Protein AF-A0A7V4PPR9-F1 (afdb_monomer_lite)

Structure (mmCIF, N/CA/C/O backbone):
data_AF-A0A7V4PPR9-F1
#
_entry.id   AF-A0A7V4PPR9-F1
#
loop_
_atom_site.group_PDB
_atom_site.id
_atom_site.type_symbol
_atom_site.label_atom_id
_atom_site.label_alt_id
_atom_site.label_comp_id
_atom_site.label_asym_id
_atom_site.label_entity_id
_atom_site.label_seq_id
_atom_site.pdbx_PDB_ins_code
_atom_site.Cartn_x
_atom_site.Cartn_y
_atom_site.Cartn_z
_atom_site.occupancy
_atom_site.B_iso_or_equiv
_atom_site.auth_seq_id
_atom_site.auth_comp_id
_atom_site.auth_asym_id
_atom_site.auth_atom_id
_atom_site.pdbx_PDB_model_num
ATOM 1 N N . PHE A 1 1 ? 12.546 0.020 -38.263 1.00 68.88 1 PHE A N 1
ATOM 2 C CA . PHE A 1 1 ? 13.107 -0.260 -36.925 1.00 68.88 1 PHE A CA 1
ATOM 3 C C . PHE A 1 1 ? 11.998 -0.100 -35.886 1.00 68.88 1 PHE A C 1
ATOM 5 O O . PHE A 1 1 ? 11.483 0.997 -35.743 1.00 68.88 1 PHE A O 1
ATOM 12 N N . GLY A 1 2 ? 11.545 -1.189 -35.253 1.00 90.38 2 GLY A N 1
ATOM 13 C CA . GLY A 1 2 ? 10.377 -1.233 -34.351 1.00 90.38 2 GLY A CA 1
ATOM 14 C C . GLY A 1 2 ? 10.698 -0.964 -32.877 1.00 90.38 2 GLY A C 1
ATOM 15 O O . GLY A 1 2 ? 10.243 -1.706 -32.011 1.00 90.38 2 GLY A O 1
ATOM 16 N N . ALA A 1 3 ? 11.521 0.044 -32.590 1.00 88.25 3 ALA A N 1
ATOM 17 C CA . ALA A 1 3 ? 11.860 0.403 -31.215 1.00 88.25 3 ALA A CA 1
ATOM 18 C C . ALA A 1 3 ? 10.653 1.039 -30.497 1.00 88.25 3 ALA A C 1
ATOM 20 O O . ALA A 1 3 ? 9.913 1.819 -31.097 1.00 88.25 3 ALA A O 1
ATOM 21 N N . LYS A 1 4 ? 10.465 0.713 -29.213 1.00 84.81 4 LYS A N 1
ATOM 22 C CA . LYS A 1 4 ? 9.447 1.306 -28.330 1.00 84.81 4 LYS A CA 1
ATOM 23 C C . LYS A 1 4 ? 10.104 1.755 -27.026 1.00 84.81 4 LYS A C 1
ATOM 25 O O . LYS A 1 4 ? 11.045 1.113 -26.565 1.00 84.81 4 LYS A O 1
ATOM 30 N N . GLY A 1 5 ? 9.603 2.841 -26.441 1.00 86.81 5 GLY A N 1
ATOM 31 C CA . GLY A 1 5 ? 10.014 3.285 -25.108 1.00 86.81 5 GLY A CA 1
ATOM 32 C C . GLY A 1 5 ? 9.603 2.276 -24.032 1.00 86.81 5 GLY A C 1
ATOM 33 O O . GLY A 1 5 ? 8.561 1.635 -24.153 1.00 86.81 5 GLY A O 1
ATOM 34 N N . PHE A 1 6 ? 10.433 2.124 -22.998 1.00 85.31 6 PHE A N 1
ATOM 35 C CA . PHE A 1 6 ? 10.231 1.141 -21.924 1.00 85.31 6 PHE A CA 1
ATOM 36 C C . PHE A 1 6 ? 10.214 1.774 -20.528 1.00 85.31 6 PHE A C 1
ATOM 38 O O . PHE A 1 6 ? 9.355 1.445 -19.717 1.00 85.31 6 PHE A O 1
ATOM 45 N N . ALA A 1 7 ? 11.142 2.694 -20.253 1.00 87.06 7 ALA A N 1
ATOM 46 C CA . ALA A 1 7 ? 11.441 3.140 -18.893 1.00 87.06 7 ALA A CA 1
ATOM 47 C C . ALA A 1 7 ? 10.238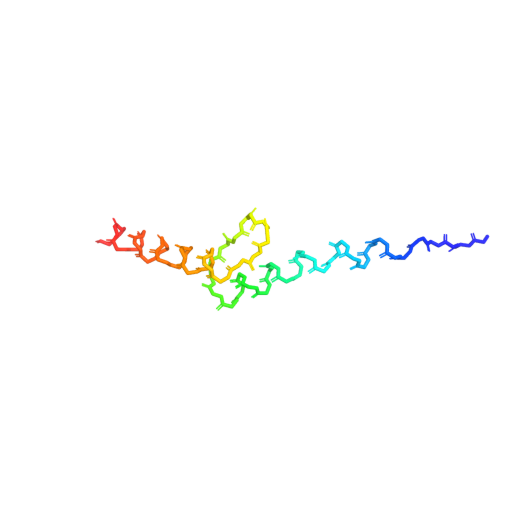 3.747 -18.151 1.00 87.06 7 ALA A C 1
ATOM 49 O O . ALA A 1 7 ? 9.969 3.366 -17.016 1.00 87.06 7 ALA A O 1
ATOM 50 N N . GLU A 1 8 ? 9.490 4.646 -18.794 1.00 88.81 8 GLU A N 1
ATOM 51 C CA . GLU A 1 8 ? 8.377 5.353 -18.147 1.00 88.81 8 GLU A CA 1
ATOM 52 C C . GLU A 1 8 ? 7.245 4.402 -17.742 1.00 88.81 8 GLU A C 1
ATOM 54 O O . GLU A 1 8 ? 6.765 4.459 -16.614 1.00 88.81 8 GLU A O 1
ATOM 59 N N . GLY A 1 9 ? 6.875 3.463 -18.619 1.00 86.19 9 GLY A N 1
ATOM 60 C CA . GLY A 1 9 ? 5.774 2.533 -18.360 1.00 86.19 9 GLY A CA 1
ATOM 61 C C . GLY A 1 9 ? 6.022 1.609 -17.166 1.00 86.19 9 GLY A C 1
ATOM 62 O O . GLY A 1 9 ? 5.080 1.270 -16.454 1.00 86.19 9 GLY A O 1
ATOM 63 N N . VAL A 1 10 ? 7.279 1.230 -16.914 1.00 85.44 10 VAL A N 1
ATOM 64 C CA . VAL A 1 10 ? 7.637 0.403 -15.750 1.00 85.44 10 VAL A CA 1
ATOM 65 C C . VAL A 1 10 ? 7.492 1.187 -14.453 1.00 85.44 10 VAL A C 1
ATOM 67 O O . VAL A 1 10 ? 6.958 0.652 -13.484 1.00 85.44 10 VAL A O 1
ATOM 70 N N . VAL A 1 11 ? 7.942 2.446 -14.437 1.00 88.81 11 VAL A N 1
ATOM 71 C CA . VAL A 1 11 ? 7.839 3.298 -13.248 1.00 88.81 11 VAL A CA 1
ATOM 72 C C . VAL A 1 11 ? 6.36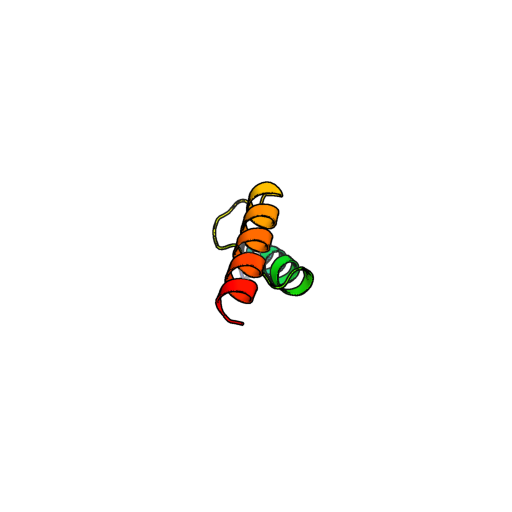9 3.552 -12.932 1.00 88.81 11 VAL A C 1
ATOM 74 O O . VAL A 1 11 ? 5.949 3.194 -11.842 1.00 88.81 11 VAL A O 1
ATOM 77 N N . THR A 1 12 ? 5.576 4.003 -13.912 1.00 90.31 12 THR A N 1
ATOM 78 C CA . THR A 1 12 ? 4.142 4.317 -13.740 1.00 90.31 12 THR A CA 1
ATOM 79 C C . THR A 1 12 ? 3.278 3.112 -13.346 1.00 90.31 12 THR A C 1
ATOM 81 O O . THR A 1 12 ? 2.179 3.272 -12.814 1.00 90.31 12 THR A O 1
ATOM 84 N N . ALA A 1 13 ? 3.721 1.886 -13.638 1.00 91.38 13 ALA A N 1
ATOM 85 C CA . ALA A 1 13 ? 3.002 0.679 -13.236 1.00 91.38 13 ALA A CA 1
ATOM 86 C C . ALA A 1 13 ? 3.231 0.312 -11.759 1.00 91.38 13 ALA A C 1
ATOM 88 O O . ALA A 1 13 ? 2.412 -0.403 -11.174 1.00 91.38 13 ALA A O 1
ATOM 89 N N . MET A 1 14 ? 4.320 0.788 -11.147 1.00 92.81 14 MET A N 1
ATOM 90 C CA . MET A 1 14 ? 4.716 0.404 -9.792 1.00 92.81 14 MET A CA 1
ATOM 91 C C . MET A 1 14 ? 3.793 1.008 -8.729 1.00 92.81 14 MET A C 1
ATOM 93 O O . MET A 1 14 ? 3.346 0.296 -7.825 1.00 92.81 14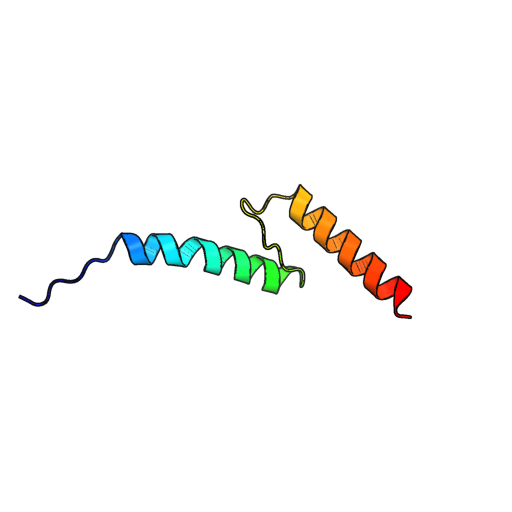 MET A O 1
ATOM 97 N N . GLU A 1 15 ? 3.459 2.297 -8.831 1.00 92.56 15 GLU A N 1
ATOM 98 C CA . GLU A 1 15 ? 2.623 2.978 -7.836 1.00 92.56 15 GLU A CA 1
ATOM 99 C C . GLU A 1 15 ? 1.216 2.360 -7.704 1.00 92.56 15 GLU A C 1
ATOM 101 O O . GLU A 1 15 ? 0.813 2.041 -6.576 1.00 92.56 15 GLU A O 1
ATOM 106 N N . PRO A 1 16 ? 0.452 2.117 -8.794 1.00 93.88 16 PRO A N 1
ATOM 107 C CA . PRO A 1 16 ? -0.856 1.478 -8.683 1.00 93.88 16 PRO A CA 1
ATOM 108 C C . PRO A 1 16 ? -0.766 0.006 -8.263 1.00 93.88 16 PRO A C 1
ATOM 110 O O . PRO A 1 16 ? -1.683 -0.479 -7.595 1.00 93.88 16 PRO A O 1
ATOM 113 N N . ALA A 1 17 ? 0.315 -0.710 -8.599 1.00 95.56 17 ALA A N 1
ATOM 114 C CA . ALA A 1 17 ? 0.516 -2.091 -8.157 1.00 95.56 17 ALA A CA 1
ATOM 115 C C . ALA A 1 17 ? 0.645 -2.175 -6.629 1.00 95.56 17 ALA A C 1
ATOM 117 O O . ALA A 1 17 ? -0.063 -2.962 -5.994 1.00 95.56 17 A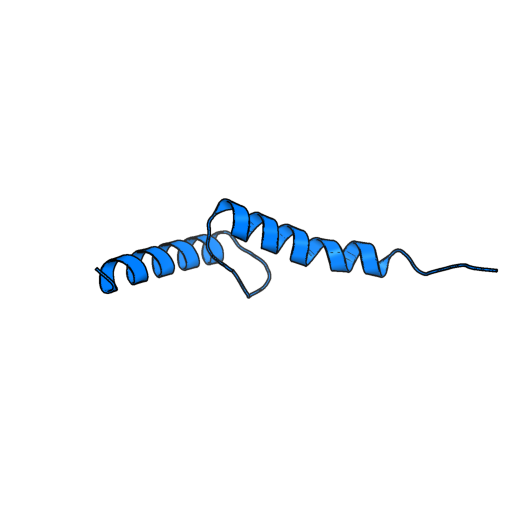LA A O 1
ATOM 118 N N . ILE A 1 18 ? 1.465 -1.307 -6.028 1.00 95.69 18 ILE A N 1
ATOM 119 C CA . ILE A 1 18 ? 1.618 -1.225 -4.569 1.00 95.69 18 ILE A CA 1
ATOM 120 C C . ILE A 1 18 ? 0.297 -0.801 -3.913 1.00 95.69 18 ILE A C 1
ATOM 122 O O . ILE A 1 18 ? -0.149 -1.438 -2.958 1.00 95.69 18 ILE A O 1
ATOM 126 N N . ALA A 1 19 ? -0.384 0.219 -4.445 1.00 96.62 19 ALA A N 1
ATOM 127 C CA . ALA A 1 19 ? -1.665 0.675 -3.898 1.00 96.62 19 ALA A CA 1
ATOM 128 C C . ALA A 1 19 ? -2.754 -0.418 -3.933 1.00 96.62 19 ALA A C 1
ATOM 130 O O . ALA A 1 19 ? -3.561 -0.532 -3.006 1.00 96.62 19 ALA A O 1
ATOM 131 N N . ASN A 1 20 ? -2.775 -1.240 -4.986 1.00 97.12 20 ASN A N 1
ATOM 132 C CA . ASN A 1 20 ? -3.680 -2.383 -5.090 1.00 97.12 20 ASN A CA 1
ATOM 133 C C . ASN A 1 20 ? -3.311 -3.512 -4.123 1.00 97.12 20 ASN A C 1
ATOM 135 O O . ASN A 1 20 ? -4.217 -4.102 -3.538 1.00 97.12 20 ASN A O 1
ATOM 139 N N . ALA A 1 21 ? -2.021 -3.784 -3.915 1.00 97.62 21 ALA A N 1
ATOM 140 C CA . ALA A 1 21 ? -1.565 -4.774 -2.941 1.00 97.62 21 ALA A CA 1
ATOM 141 C C . ALA A 1 21 ? -1.968 -4.388 -1.509 1.00 97.62 21 ALA A C 1
ATOM 143 O O . ALA A 1 21 ? -2.479 -5.226 -0.769 1.00 97.62 21 ALA A O 1
ATOM 144 N N . VAL A 1 22 ? -1.826 -3.109 -1.142 1.00 97.31 22 VAL A N 1
ATOM 145 C CA . VAL A 1 22 ? -2.303 -2.594 0.152 1.00 97.31 22 VAL A CA 1
ATOM 146 C C . VAL A 1 22 ? -3.813 -2.797 0.282 1.00 97.31 22 VAL A C 1
ATOM 148 O O . VAL A 1 22 ? -4.266 -3.379 1.262 1.00 97.31 22 VAL A O 1
ATOM 151 N N . TYR A 1 23 ? -4.597 -2.399 -0.726 1.00 97.50 23 TYR A N 1
ATOM 152 C CA . TYR A 1 23 ? -6.049 -2.612 -0.710 1.00 97.50 23 TYR A CA 1
ATOM 153 C C . TYR A 1 23 ? -6.427 -4.092 -0.552 1.00 97.50 23 TYR A C 1
ATOM 155 O O . TYR A 1 23 ? -7.310 -4.411 0.239 1.00 97.50 23 TYR A O 1
ATOM 163 N N . ALA A 1 24 ? -5.749 -4.993 -1.266 1.00 98.25 24 ALA A N 1
ATOM 164 C CA . ALA A 1 24 ? -5.989 -6.428 -1.161 1.00 98.25 24 ALA A CA 1
ATOM 165 C C . ALA A 1 24 ? -5.647 -6.986 0.232 1.00 98.25 24 ALA A C 1
ATOM 167 O O . ALA A 1 24 ? -6.318 -7.902 0.696 1.00 98.25 24 ALA A O 1
ATOM 168 N N . ALA A 1 25 ? -4.633 -6.431 0.903 1.00 97.12 25 ALA A N 1
ATOM 169 C CA . ALA A 1 25 ? -4.193 -6.887 2.218 1.00 97.12 25 ALA A CA 1
ATOM 170 C C . ALA A 1 25 ? -5.100 -6.415 3.365 1.00 97.12 25 ALA A C 1
ATOM 172 O O . ALA A 1 25 ? -5.330 -7.172 4.305 1.00 97.12 25 ALA A O 1
ATOM 173 N N . VAL A 1 26 ? -5.591 -5.170 3.315 1.00 96.06 26 VAL A N 1
ATOM 174 C CA . VAL A 1 26 ? -6.294 -4.545 4.455 1.00 96.06 26 VAL A CA 1
ATOM 175 C C . VAL A 1 26 ? -7.743 -4.141 4.172 1.00 96.06 26 VAL A C 1
ATOM 177 O O . VAL A 1 26 ? -8.435 -3.665 5.067 1.00 96.06 26 VAL A O 1
ATOM 180 N N . GLY A 1 27 ? -8.223 -4.280 2.935 1.00 95.81 27 GLY A N 1
ATOM 181 C CA . GLY A 1 27 ? -9.606 -3.970 2.548 1.00 95.81 27 GLY A CA 1
ATOM 182 C C . GLY A 1 27 ? -9.952 -2.477 2.466 1.00 95.81 27 GLY A C 1
ATOM 183 O O . GLY A 1 27 ? -11.036 -2.125 1.999 1.00 95.81 27 GLY A O 1
ATOM 184 N N . VAL A 1 28 ? -9.042 -1.577 2.856 1.00 96.44 28 VAL A N 1
ATOM 185 C CA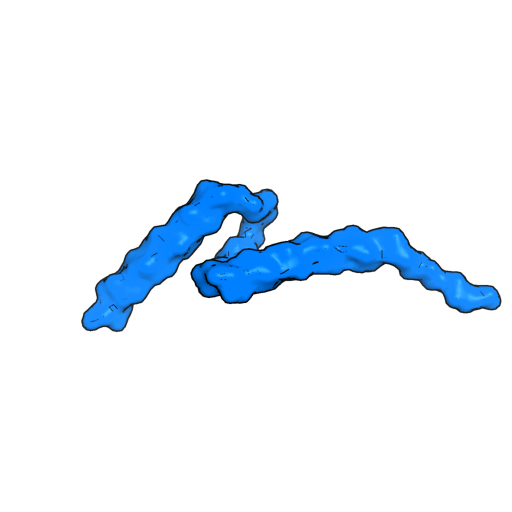 . VAL A 1 28 ? -9.236 -0.120 2.789 1.00 96.44 28 VAL A CA 1
ATOM 186 C C . VAL A 1 28 ? -8.474 0.507 1.623 1.00 96.44 28 VAL A C 1
ATOM 188 O O . VAL A 1 28 ? -7.349 0.126 1.300 1.00 96.44 28 VAL A O 1
ATOM 191 N N . ARG A 1 29 ? -9.100 1.480 0.946 1.00 95.94 29 ARG A N 1
ATOM 192 C CA . ARG A 1 29 ? -8.525 2.165 -0.221 1.00 95.94 29 ARG A CA 1
ATOM 193 C C . ARG A 1 29 ? -7.991 3.541 0.165 1.00 95.94 29 ARG A C 1
ATOM 195 O O . ARG A 1 29 ? -8.767 4.431 0.500 1.00 95.94 29 ARG A O 1
ATOM 202 N N . ILE A 1 30 ? -6.686 3.736 0.008 1.00 96.44 30 ILE A N 1
ATOM 203 C CA . ILE A 1 30 ? -6.012 5.026 0.200 1.00 96.44 30 ILE A CA 1
ATOM 204 C C . ILE A 1 30 ? -5.864 5.694 -1.168 1.00 96.44 30 ILE A C 1
ATOM 206 O O . ILE A 1 30 ? -5.340 5.089 -2.101 1.00 96.44 30 ILE A O 1
ATOM 210 N N . LYS A 1 31 ? -6.379 6.920 -1.307 1.00 94.44 31 LYS A N 1
ATOM 211 C CA . LYS A 1 31 ? -6.384 7.686 -2.571 1.00 94.44 31 LYS A CA 1
ATOM 212 C C . LYS A 1 31 ? -5.396 8.853 -2.577 1.00 94.44 31 LYS A C 1
ATOM 214 O O . LYS A 1 31 ? -5.379 9.636 -3.518 1.00 94.44 31 LYS A O 1
ATOM 219 N N . GLU A 1 32 ? -4.598 8.970 -1.525 1.00 94.56 32 GLU A N 1
ATOM 220 C CA . GLU A 1 32 ? -3.644 10.051 -1.340 1.00 94.56 32 GLU A CA 1
ATOM 221 C C . GLU A 1 32 ? -2.241 9.469 -1.186 1.00 94.56 32 GLU A C 1
ATOM 223 O O . GLU A 1 32 ? -1.990 8.663 -0.287 1.00 94.56 32 GLU A O 1
ATOM 228 N N . LEU A 1 33 ? -1.329 9.886 -2.060 1.00 93.38 33 LEU A N 1
ATOM 229 C CA . LEU A 1 33 ? 0.081 9.519 -1.983 1.00 93.38 33 LEU A CA 1
ATOM 230 C C . LEU A 1 33 ? 0.861 10.548 -1.141 1.00 93.38 33 LEU A C 1
ATOM 232 O O . LEU A 1 33 ? 0.472 11.714 -1.102 1.00 93.38 33 LEU A O 1
ATOM 236 N N . PRO A 1 34 ? 1.958 10.148 -0.474 1.00 95.00 34 PRO A N 1
ATOM 237 C CA . PRO A 1 34 ? 2.416 8.768 -0.299 1.00 95.00 34 PRO A CA 1
ATOM 238 C C . PRO A 1 34 ? 1.486 7.968 0.632 1.00 95.00 34 PRO A C 1
ATOM 240 O O . PRO A 1 34 ? 0.815 8.543 1.490 1.00 95.00 34 PRO A O 1
ATOM 243 N N . ILE A 1 35 ? 1.460 6.639 0.467 1.00 96.69 35 ILE A N 1
ATOM 244 C CA . ILE A 1 35 ? 0.755 5.724 1.379 1.00 96.69 35 ILE A CA 1
ATOM 245 C C . ILE A 1 35 ? 1.599 5.582 2.649 1.00 96.69 35 ILE A C 1
ATOM 247 O O . ILE A 1 35 ? 2.552 4.806 2.676 1.00 96.69 35 ILE A O 1
ATOM 251 N N . THR A 1 36 ? 1.277 6.355 3.686 1.00 97.38 36 THR A N 1
ATOM 252 C CA . THR A 1 36 ? 1.983 6.300 4.974 1.00 97.38 36 THR A CA 1
ATOM 253 C C . THR A 1 36 ? 1.253 5.403 5.979 1.00 97.38 36 THR A C 1
ATOM 255 O O . THR A 1 36 ? 0.036 5.217 5.856 1.00 97.38 36 THR A O 1
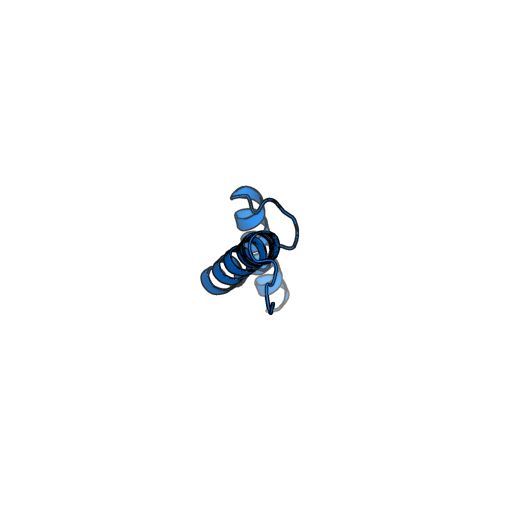ATOM 258 N N . PRO A 1 37 ? 1.949 4.863 6.997 1.00 96.50 37 PRO A N 1
ATOM 259 C CA . PRO A 1 37 ? 1.319 4.067 8.050 1.00 96.50 37 PRO A CA 1
ATOM 260 C C . PRO A 1 37 ? 0.166 4.792 8.758 1.00 96.50 37 PRO A C 1
ATOM 262 O O . PRO A 1 37 ? -0.854 4.176 9.057 1.00 96.50 37 PRO A O 1
ATOM 265 N N . GLU A 1 38 ? 0.280 6.105 8.967 1.00 97.56 38 GLU A N 1
ATOM 266 C CA . GLU A 1 38 ? -0.747 6.920 9.627 1.00 97.56 38 GLU A CA 1
ATOM 267 C C . GLU A 1 38 ? -2.027 6.973 8.789 1.00 97.56 38 GLU A C 1
ATOM 269 O O . GLU A 1 38 ? -3.122 6.800 9.321 1.00 97.56 38 GLU A O 1
ATOM 274 N N . LYS A 1 39 ? -1.897 7.144 7.465 1.00 97.25 39 LYS A N 1
ATOM 275 C CA . LYS A 1 39 ? -3.037 7.120 6.535 1.00 97.25 39 LYS A CA 1
ATOM 276 C C . LYS A 1 39 ? -3.700 5.744 6.493 1.00 97.25 39 LYS A C 1
ATOM 278 O O . LYS A 1 39 ? -4.924 5.662 6.410 1.00 97.25 39 LYS A O 1
ATOM 283 N N . VAL A 1 40 ? -2.912 4.669 6.574 1.00 96.69 40 VAL A N 1
ATOM 284 C CA . VAL A 1 40 ? -3.438 3.297 6.674 1.00 96.69 40 VAL A CA 1
ATOM 285 C C . VAL A 1 40 ? -4.228 3.122 7.972 1.00 96.69 40 VAL A C 1
ATOM 287 O O . VAL A 1 40 ? -5.373 2.673 7.928 1.00 96.69 40 VAL A O 1
ATOM 290 N N . LEU A 1 41 ? -3.658 3.529 9.109 1.00 96.56 41 LEU A N 1
ATOM 291 C CA . LEU A 1 41 ? -4.300 3.421 10.420 1.00 96.56 41 LEU A CA 1
ATOM 292 C C . LEU A 1 41 ? -5.614 4.212 10.483 1.00 96.56 41 LEU A C 1
ATOM 294 O O . LEU A 1 41 ? -6.636 3.675 10.907 1.00 96.56 41 LEU A O 1
ATOM 298 N N . GLN A 1 42 ? -5.612 5.457 10.002 1.00 96.38 42 GLN A N 1
ATOM 299 C CA . GLN A 1 42 ? -6.815 6.293 9.942 1.00 96.38 42 GLN A CA 1
ATOM 300 C C . GLN A 1 42 ? -7.900 5.674 9.051 1.00 96.38 42 GLN A C 1
ATOM 302 O O . GLN A 1 42 ? -9.078 5.679 9.412 1.00 96.38 42 GLN A O 1
ATOM 307 N N . ALA A 1 43 ? -7.523 5.113 7.897 1.00 95.94 43 ALA A N 1
ATOM 308 C CA . ALA A 1 43 ? -8.470 4.471 6.990 1.00 95.94 43 ALA A CA 1
ATOM 309 C C . ALA A 1 43 ? -9.122 3.224 7.614 1.00 95.94 43 ALA A C 1
ATOM 311 O O . ALA A 1 43 ? -10.325 3.019 7.440 1.00 95.94 43 ALA A O 1
ATOM 312 N N . LEU A 1 44 ? -8.356 2.428 8.367 1.00 96.31 44 LEU A N 1
ATOM 313 C CA . LEU A 1 44 ? -8.868 1.272 9.109 1.00 96.31 44 LEU A CA 1
ATOM 314 C C . LEU A 1 44 ? -9.878 1.692 10.185 1.00 96.31 44 LEU A C 1
ATOM 316 O O . LEU A 1 44 ? -11.007 1.205 10.183 1.00 96.31 44 LEU A O 1
ATOM 320 N N . GLN A 1 45 ? -9.527 2.669 11.025 1.00 95.88 45 GLN A N 1
ATOM 321 C CA . GLN A 1 45 ? -10.410 3.191 12.080 1.00 95.88 45 GLN A CA 1
ATOM 322 C C . GLN A 1 45 ? -11.716 3.776 11.520 1.00 95.88 45 GLN A C 1
ATOM 324 O O . GLN A 1 45 ? -12.807 3.544 12.052 1.00 95.88 45 GLN A O 1
ATOM 329 N N . ALA A 1 46 ? -11.626 4.519 10.412 1.00 93.69 46 ALA A N 1
ATOM 330 C CA . ALA A 1 46 ? -12.798 5.064 9.736 1.00 93.69 46 ALA A CA 1
ATOM 331 C C . ALA A 1 46 ? -13.691 3.957 9.147 1.00 93.69 46 ALA A C 1
ATOM 333 O O . ALA A 1 46 ? -14.915 4.100 9.131 1.00 93.69 46 ALA A O 1
ATOM 334 N N . SER A 1 47 ? -13.097 2.859 8.667 1.00 92.25 47 SER A N 1
ATOM 335 C CA . SER A 1 47 ? -13.837 1.697 8.167 1.00 92.25 47 SER A CA 1
ATOM 336 C C . SER A 1 47 ? -14.578 0.967 9.290 1.00 92.25 47 SER A C 1
ATOM 338 O O . SER A 1 47 ? -15.759 0.660 9.136 1.00 92.25 47 SER A O 1
ATOM 340 N N . GLU A 1 48 ? -13.926 0.730 10.431 1.00 88.69 48 GLU A N 1
ATOM 341 C CA . GLU A 1 48 ? -14.557 0.109 11.605 1.00 88.69 48 GLU A CA 1
ATOM 342 C C . GLU A 1 48 ? -15.722 0.950 12.142 1.00 88.69 48 GLU A C 1
ATOM 344 O O . GLU A 1 48 ? -16.808 0.425 12.391 1.00 88.69 48 GLU A O 1
ATOM 349 N N . SER A 1 49 ? -15.537 2.271 12.228 1.00 84.75 49 SER A N 1
ATOM 350 C CA . SER A 1 49 ? -16.583 3.195 12.689 1.00 84.75 49 SER A CA 1
ATOM 351 C C . SER A 1 49 ? -17.826 3.166 11.789 1.00 84.75 49 SER A C 1
ATOM 353 O O . SER A 1 49 ? -18.955 3.219 12.277 1.00 84.75 49 SER A O 1
ATOM 355 N N . LYS A 1 50 ? -17.639 3.040 10.466 1.00 78.75 50 LYS A N 1
ATOM 356 C CA . LYS A 1 50 ? -18.751 2.909 9.508 1.00 78.75 50 LYS A CA 1
ATOM 357 C C . LYS A 1 50 ? -19.507 1.595 9.667 1.00 78.75 50 LYS A C 1
ATOM 359 O O . LYS A 1 50 ? -20.727 1.601 9.554 1.00 78.75 50 LYS A O 1
ATOM 364 N N . ASN A 1 51 ? -18.805 0.500 9.953 1.00 76.69 51 ASN A N 1
ATOM 365 C CA . ASN A 1 51 ? -19.441 -0.795 10.195 1.00 76.69 51 ASN A CA 1
ATOM 366 C C . ASN A 1 51 ? -20.308 -0.769 11.460 1.00 76.69 51 ASN A C 1
ATOM 368 O O . ASN A 1 51 ? -21.390 -1.343 11.459 1.00 76.69 51 ASN A O 1
ATOM 372 N N . PHE A 1 52 ? -19.869 -0.065 12.507 1.00 72.31 52 PHE A N 1
ATOM 373 C CA . PHE A 1 52 ? -20.619 0.042 13.762 1.00 72.31 52 PHE A CA 1
ATOM 374 C C . PHE A 1 52 ? -21.865 0.934 13.656 1.00 72.31 52 PHE A C 1
ATOM 376 O O . PHE A 1 52 ? -22.851 0.684 14.332 1.00 72.31 52 PHE A O 1
ATOM 383 N N . SER A 1 53 ? -21.840 1.964 12.803 1.00 66.56 53 SER A N 1
ATOM 384 C CA . SER A 1 53 ? -23.010 2.823 12.552 1.00 66.56 53 SER A CA 1
ATOM 385 C C . SER A 1 53 ? -24.044 2.193 11.608 1.00 66.56 53 SER A C 1
ATOM 387 O O . SER A 1 53 ? -25.139 2.739 11.473 1.00 66.56 53 SER A O 1
ATOM 389 N N . ALA A 1 54 ? -23.682 1.124 10.896 1.00 60.56 54 ALA A N 1
ATOM 390 C CA . ALA A 1 54 ? -24.539 0.453 9.919 1.00 60.56 54 ALA A CA 1
ATOM 391 C C . ALA A 1 54 ? -25.213 -0.825 10.463 1.00 60.56 54 ALA A C 1
ATOM 393 O O . ALA A 1 54 ? -25.969 -1.454 9.722 1.00 60.56 54 ALA A O 1
ATOM 394 N N . ALA A 1 55 ? -24.929 -1.200 11.716 1.00 52.53 55 ALA A N 1
ATOM 395 C CA . ALA A 1 55 ? -25.536 -2.310 12.455 1.00 52.53 55 ALA A CA 1
ATOM 396 C C . ALA A 1 55 ? -26.569 -1.785 13.463 1.00 52.53 55 ALA A C 1
ATOM 398 O O . ALA A 1 55 ? -27.588 -2.485 13.660 1.00 52.53 55 ALA A O 1
#

Sequence (55 aa):
FGAKGFAEGVVTAMEPAIANAVYAAVGVRIKELPITPEKVLQALQASESKNFSAA

Radius of gyration: 16.66 Å; chains: 1; bounding box: 39×17×51 Å

Secondary structure (DSSP, 8-state):
------HHHHHHHHHHHHHHHHHHHHSPPP-SSS--HHHHHHHHHHHHHHHHHT-

pLDDT: mean 90.23, std 9.79, range [52.53, 98.25]

Foldseek 3Di:
DPDDDDDVVVVVVVQVVVQVVLCVVQVFHDPDPPPDPVSSVVRNVVVVVVVVVVD